Protein AF-A0ABD4RSV8-F1 (afdb_monomer_lite)

Sequence (69 aa):
MDTRKKWIPFLGIQVKQRLIELNMTQRELAKKVGVNENYLSAILNGRRTGKKYKSSIYQLLNIEYSEED

pLDDT: mean 87.54, std 12.05, range [48.28, 97.56]

Radius of gyration: 11.85 Å; chains: 1; bounding box: 32×23×23 Å

Foldseek 3Di:
DPPPPQDFDPLLVVLVVLCVVVVHDLCRLCVQLVHHSVVSVCCRRVVDVCVVRSVVSCVVSVNDDDPVD

Structure (mmCIF, N/CA/C/O backbone):
data_AF-A0ABD4RSV8-F1
#
_entry.id   AF-A0ABD4RSV8-F1
#
loop_
_atom_site.group_PDB
_atom_site.id
_atom_site.type_symbol
_atom_site.label_atom_id
_atom_site.label_alt_id
_atom_site.label_comp_id
_atom_site.label_asym_id
_atom_site.label_entity_id
_atom_site.label_seq_id
_atom_site.pdbx_PDB_ins_code
_atom_site.Cartn_x
_atom_site.Cartn_y
_atom_site.Cartn_z
_atom_site.occupancy
_atom_site.B_iso_or_equiv
_atom_site.auth_seq_id
_atom_site.auth_comp_id
_atom_site.auth_asym_id
_atom_site.auth_atom_id
_atom_site.pdbx_PDB_model_num
ATOM 1 N N . MET A 1 1 ? 24.703 -9.701 9.680 1.00 48.28 1 MET A N 1
ATOM 2 C CA . MET A 1 1 ? 23.433 -9.247 9.072 1.00 48.28 1 MET A CA 1
ATOM 3 C C . MET A 1 1 ? 23.697 -7.901 8.438 1.00 48.28 1 MET A C 1
ATOM 5 O O . MET A 1 1 ? 24.180 -7.020 9.130 1.00 48.28 1 MET A O 1
ATOM 9 N N . ASP A 1 2 ? 23.480 -7.771 7.134 1.00 54.09 2 ASP A N 1
ATOM 10 C CA . ASP A 1 2 ? 23.653 -6.504 6.424 1.00 54.09 2 ASP A CA 1
ATOM 11 C C . ASP A 1 2 ? 22.626 -5.481 6.945 1.00 54.09 2 ASP A C 1
ATOM 13 O O . ASP A 1 2 ? 21.424 -5.629 6.721 1.00 54.09 2 ASP A O 1
ATOM 17 N N . THR A 1 3 ? 23.097 -4.502 7.719 1.00 58.84 3 THR A N 1
ATOM 18 C CA . THR A 1 3 ? 22.298 -3.443 8.357 1.00 58.84 3 THR A CA 1
ATOM 19 C C . THR A 1 3 ? 22.144 -2.208 7.470 1.00 58.84 3 THR A C 1
ATOM 21 O O . THR A 1 3 ? 21.717 -1.155 7.948 1.00 58.84 3 THR A O 1
ATOM 24 N N . ARG A 1 4 ? 22.466 -2.293 6.169 1.00 65.38 4 ARG A N 1
ATOM 25 C CA . ARG A 1 4 ? 22.260 -1.171 5.249 1.00 65.38 4 ARG A CA 1
ATOM 26 C C . ARG A 1 4 ? 20.777 -0.803 5.207 1.00 65.38 4 ARG A C 1
ATOM 28 O O . ARG A 1 4 ? 19.925 -1.625 4.863 1.00 65.38 4 ARG A O 1
ATOM 35 N N . LYS A 1 5 ? 20.477 0.450 5.569 1.00 62.47 5 LYS A N 1
ATOM 36 C CA . LYS A 1 5 ? 19.146 1.068 5.496 1.00 62.47 5 LYS A CA 1
ATOM 37 C C . LYS A 1 5 ? 18.584 0.833 4.092 1.00 62.47 5 LYS A C 1
ATOM 39 O O . LYS A 1 5 ? 19.042 1.447 3.132 1.00 62.47 5 LYS A O 1
ATOM 44 N N . LYS A 1 6 ? 17.639 -0.104 3.960 1.00 69.38 6 LYS A N 1
ATOM 45 C CA . LYS A 1 6 ? 17.012 -0.415 2.669 1.00 69.38 6 LYS A CA 1
ATOM 46 C C . LYS A 1 6 ? 16.299 0.831 2.167 1.00 69.38 6 LYS A C 1
ATOM 48 O O . LYS A 1 6 ? 15.448 1.375 2.867 1.00 69.38 6 LYS A O 1
ATOM 53 N N . TRP A 1 7 ? 16.665 1.266 0.967 1.00 79.00 7 TRP A N 1
ATOM 54 C CA . TRP A 1 7 ? 15.981 2.352 0.285 1.00 79.00 7 TRP A CA 1
ATOM 55 C C . TRP A 1 7 ? 14.534 1.931 0.007 1.00 79.00 7 TRP A C 1
ATOM 57 O O . TRP A 1 7 ? 14.288 0.874 -0.578 1.00 79.00 7 TRP A O 1
ATOM 67 N N . ILE A 1 8 ? 13.585 2.722 0.502 1.00 81.38 8 ILE A N 1
ATOM 68 C CA . ILE A 1 8 ? 12.154 2.534 0.267 1.00 81.38 8 ILE A CA 1
ATOM 69 C C . ILE A 1 8 ? 11.770 3.541 -0.823 1.00 81.38 8 ILE A C 1
ATOM 71 O O . ILE A 1 8 ? 12.073 4.721 -0.646 1.00 81.38 8 ILE A O 1
ATOM 75 N N . PRO A 1 9 ? 11.122 3.109 -1.921 1.00 85.56 9 PRO A N 1
ATOM 76 C CA . PRO A 1 9 ? 10.625 4.028 -2.942 1.00 85.56 9 PRO A CA 1
ATOM 77 C C . PRO A 1 9 ? 9.664 5.060 -2.346 1.00 85.56 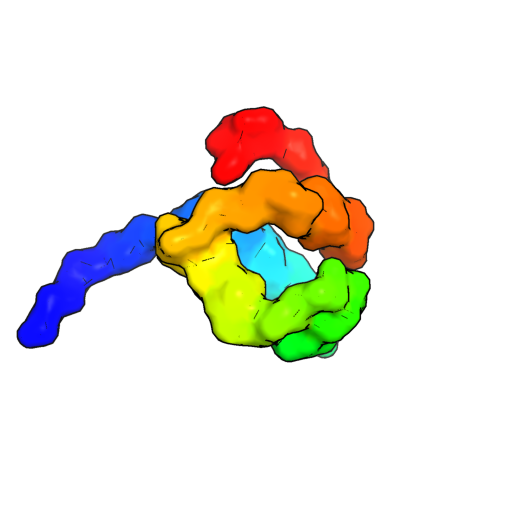9 PRO A C 1
ATOM 79 O O . PRO A 1 9 ? 8.940 4.736 -1.401 1.00 85.56 9 PRO A O 1
ATOM 82 N N . PHE A 1 10 ? 9.600 6.260 -2.922 1.00 88.38 10 PHE A N 1
ATOM 83 C CA . PHE A 1 10 ? 8.723 7.329 -2.436 1.00 88.38 10 PHE A CA 1
ATOM 84 C C . PHE A 1 10 ? 7.241 6.916 -2.450 1.00 88.38 10 PHE A C 1
ATOM 86 O O . PHE A 1 10 ? 6.596 6.978 -1.400 1.00 88.38 10 PHE A O 1
ATOM 93 N N . LEU A 1 11 ? 6.769 6.283 -3.532 1.00 88.88 11 LEU A N 1
ATOM 94 C CA . LEU A 1 11 ? 5.487 5.556 -3.559 1.00 88.88 11 LEU A CA 1
ATOM 95 C C . LEU A 1 11 ? 5.262 4.664 -2.321 1.00 88.88 11 LEU A C 1
ATOM 97 O O . LEU A 1 11 ? 4.183 4.631 -1.733 1.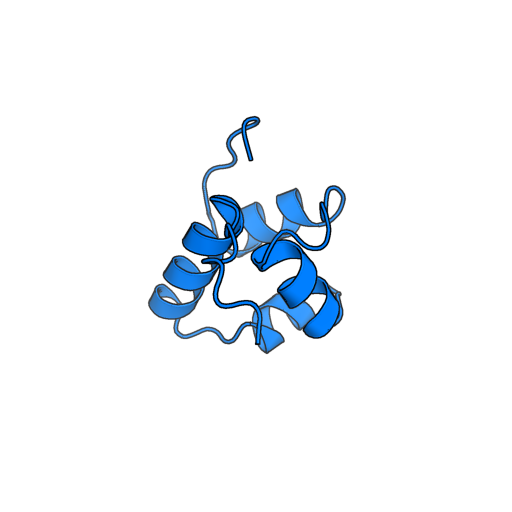00 88.88 11 LEU A O 1
ATOM 101 N N . GLY A 1 12 ? 6.279 3.894 -1.925 1.00 92.19 12 GLY A N 1
ATOM 102 C CA . GLY A 1 12 ? 6.205 2.974 -0.791 1.00 92.19 12 GLY A CA 1
ATOM 103 C C . GLY A 1 12 ? 5.936 3.678 0.538 1.00 92.19 12 GLY A C 1
ATOM 104 O O . GLY A 1 12 ? 5.270 3.114 1.410 1.00 92.19 12 GLY A O 1
ATOM 105 N N . ILE A 1 13 ? 6.440 4.903 0.685 1.00 92.75 13 ILE A N 1
ATOM 106 C CA . ILE A 1 13 ? 6.227 5.764 1.849 1.00 92.75 13 ILE A CA 1
ATOM 107 C C . ILE A 1 13 ? 4.807 6.337 1.810 1.00 92.75 13 ILE A C 1
ATOM 109 O O . ILE A 1 13 ? 4.066 6.163 2.779 1.00 92.75 13 ILE A O 1
ATOM 113 N N . GLN A 1 14 ? 4.401 6.922 0.679 1.00 94.00 14 GLN A N 1
ATOM 114 C CA . GLN A 1 14 ? 3.070 7.515 0.503 1.00 94.00 14 GLN A CA 1
ATOM 115 C C . GLN A 1 14 ? 1.952 6.497 0.744 1.00 94.00 14 GLN A C 1
ATOM 117 O O . GLN A 1 14 ? 1.003 6.773 1.474 1.00 94.00 14 GLN A O 1
ATOM 122 N N . VAL A 1 15 ? 2.085 5.285 0.195 1.00 94.62 15 VAL A N 1
ATOM 123 C CA . VAL A 1 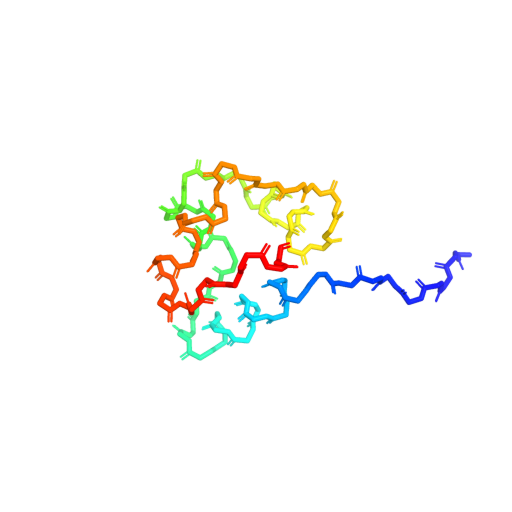15 ? 1.095 4.219 0.395 1.00 94.62 15 VAL A CA 1
ATOM 124 C C . VAL A 1 15 ? 0.978 3.854 1.869 1.00 94.62 15 VAL A C 1
ATOM 126 O O . VAL A 1 15 ? -0.132 3.759 2.381 1.00 94.62 15 VAL A O 1
ATOM 129 N N . LYS A 1 16 ? 2.098 3.658 2.577 1.00 94.88 16 LYS A N 1
ATOM 130 C CA . LYS A 1 16 ? 2.064 3.289 4.003 1.00 94.88 16 LYS A CA 1
ATOM 131 C C . LYS A 1 16 ? 1.415 4.380 4.849 1.00 94.88 16 LYS A C 1
ATOM 133 O O . LYS A 1 16 ? 0.603 4.058 5.709 1.00 94.88 16 LYS A O 1
ATOM 138 N N . GLN A 1 17 ? 1.736 5.643 4.582 1.00 95.88 17 GLN A N 1
ATOM 139 C CA . GLN A 1 17 ? 1.103 6.775 5.252 1.00 95.88 17 GLN A CA 1
ATOM 140 C C . GLN A 1 17 ? -0.408 6.799 4.989 1.00 95.88 17 GLN A C 1
ATOM 142 O O . GLN A 1 17 ? -1.200 6.830 5.928 1.00 95.88 17 GLN A O 1
ATOM 147 N N . ARG A 1 18 ? -0.818 6.682 3.724 1.00 96.50 18 ARG A N 1
ATOM 148 C CA . ARG A 1 18 ? -2.230 6.726 3.335 1.00 96.50 18 ARG A CA 1
ATOM 149 C C . ARG A 1 18 ? -3.043 5.560 3.895 1.00 96.50 18 ARG A C 1
ATOM 151 O O . ARG A 1 18 ? -4.202 5.727 4.256 1.00 96.50 18 ARG A O 1
ATOM 158 N N . LEU A 1 19 ? -2.438 4.381 4.006 1.00 97.06 19 LEU A N 1
ATOM 159 C CA . LEU A 1 19 ? -3.055 3.228 4.659 1.00 97.06 19 LEU A CA 1
ATOM 160 C C . LEU A 1 19 ? -3.370 3.500 6.136 1.00 97.06 19 LEU A C 1
ATOM 162 O O . LEU A 1 19 ? -4.444 3.124 6.597 1.00 97.06 19 LEU A O 1
ATOM 166 N N . ILE A 1 20 ? -2.478 4.190 6.853 1.00 97.38 20 ILE A N 1
ATOM 167 C CA . ILE A 1 20 ? -2.709 4.593 8.248 1.00 97.38 20 ILE A CA 1
ATOM 168 C C . ILE A 1 20 ? -3.867 5.595 8.328 1.00 97.38 20 ILE A C 1
ATOM 170 O O . ILE A 1 20 ? -4.773 5.406 9.133 1.00 97.38 20 ILE A O 1
ATOM 174 N N . GLU A 1 21 ? -3.879 6.610 7.460 1.00 97.56 21 GLU A N 1
ATOM 175 C CA . GLU A 1 21 ? -4.959 7.611 7.393 1.00 97.56 21 GLU A CA 1
ATOM 176 C C . GLU A 1 21 ? -6.335 6.981 7.125 1.00 97.56 21 GLU A C 1
ATOM 178 O O . GLU A 1 21 ? -7.345 7.433 7.658 1.00 97.56 21 GLU A O 1
ATOM 183 N N . LEU A 1 22 ? -6.376 5.922 6.311 1.00 96.44 22 LEU A N 1
ATOM 184 C CA . LEU A 1 22 ? -7.601 5.203 5.956 1.00 96.44 22 LEU A CA 1
ATOM 185 C C . LEU A 1 22 ? -7.953 4.066 6.927 1.00 96.44 22 LEU A C 1
ATOM 187 O O . LEU A 1 22 ? -8.937 3.366 6.690 1.00 96.44 22 LEU A O 1
ATOM 191 N N . ASN A 1 23 ? -7.149 3.842 7.974 1.00 97.19 23 ASN A N 1
ATOM 192 C CA . ASN A 1 23 ? -7.232 2.665 8.844 1.00 97.19 23 ASN A CA 1
ATOM 193 C C . ASN A 1 23 ? -7.348 1.346 8.043 1.00 97.19 23 ASN A C 1
ATOM 195 O O . ASN A 1 23 ? -8.142 0.463 8.362 1.00 97.19 23 ASN A O 1
ATOM 199 N N . MET A 1 24 ? -6.581 1.246 6.952 1.00 96.75 24 MET A N 1
ATOM 200 C CA . MET A 1 24 ? -6.609 0.140 5.998 1.00 96.75 24 MET A CA 1
ATOM 201 C C . MET A 1 24 ? -5.315 -0.665 6.091 1.00 96.75 24 MET A C 1
ATOM 203 O O . MET A 1 24 ? -4.210 -0.127 6.098 1.00 96.75 24 MET A O 1
ATOM 207 N N . THR A 1 25 ? -5.426 -1.987 6.097 1.00 97.12 25 THR A N 1
ATOM 208 C CA . THR A 1 25 ? -4.263 -2.872 6.075 1.00 97.12 25 THR A CA 1
ATOM 209 C C . THR A 1 25 ? -3.710 -3.040 4.661 1.00 97.12 25 THR A C 1
ATOM 211 O O . THR A 1 25 ? -4.427 -3.010 3.657 1.00 97.12 25 THR A O 1
ATOM 214 N N . GLN A 1 26 ? -2.414 -3.342 4.561 1.00 96.12 26 GLN A N 1
ATOM 215 C CA . GLN A 1 26 ? -1.786 -3.672 3.279 1.00 96.12 26 GLN A CA 1
ATOM 216 C C . GLN A 1 26 ? -2.452 -4.884 2.598 1.00 96.12 26 GLN A C 1
ATOM 218 O O . GLN A 1 26 ? -2.522 -4.952 1.372 1.00 96.12 26 GLN A O 1
ATOM 223 N N . ARG A 1 27 ? -2.982 -5.830 3.380 1.00 97.06 27 ARG A N 1
ATOM 224 C CA . ARG A 1 27 ? -3.726 -6.992 2.877 1.00 97.06 27 ARG A CA 1
ATOM 225 C C . ARG A 1 27 ? -5.035 -6.600 2.207 1.00 97.06 27 ARG A C 1
ATOM 227 O O . ARG A 1 27 ? -5.385 -7.172 1.178 1.00 97.06 27 ARG A O 1
ATOM 234 N N . GLU A 1 28 ? -5.761 -5.645 2.775 1.00 97.31 28 GLU A N 1
ATOM 235 C CA . GLU A 1 28 ? -7.001 -5.135 2.186 1.00 97.31 28 GLU A CA 1
ATOM 236 C C . GLU A 1 28 ? -6.729 -4.377 0.894 1.00 97.31 28 GLU A C 1
ATOM 238 O O . GLU A 1 28 ? -7.419 -4.609 -0.098 1.00 97.31 28 GLU A O 1
ATOM 243 N N . LEU A 1 29 ? -5.678 -3.554 0.863 1.00 96.88 29 LEU A N 1
ATOM 244 C CA . LEU A 1 29 ? -5.241 -2.912 -0.373 1.00 96.88 29 LEU A CA 1
ATOM 245 C C . LEU A 1 29 ? -4.863 -3.947 -1.437 1.00 96.88 29 LEU A C 1
ATOM 247 O O . LEU A 1 29 ? -5.309 -3.841 -2.575 1.00 96.88 29 LEU A O 1
ATOM 251 N N . ALA A 1 30 ? -4.102 -4.981 -1.073 1.00 96.12 30 ALA A N 1
ATOM 252 C CA . ALA A 1 30 ? -3.722 -6.046 -1.999 1.00 96.12 30 ALA A CA 1
ATOM 253 C C . ALA A 1 30 ? -4.955 -6.736 -2.609 1.00 96.12 30 ALA A C 1
ATOM 255 O O . ALA A 1 30 ? -5.023 -6.906 -3.826 1.00 96.12 30 ALA A O 1
ATOM 256 N N . LYS A 1 31 ? -5.969 -7.040 -1.784 1.00 96.88 31 LYS A N 1
ATOM 257 C CA . LYS A 1 31 ? -7.256 -7.582 -2.246 1.00 96.88 31 LYS A CA 1
ATOM 258 C C . LYS A 1 31 ? -7.973 -6.629 -3.207 1.00 96.88 31 LYS A C 1
ATOM 260 O O . LYS A 1 31 ? -8.429 -7.081 -4.250 1.00 96.88 31 LYS A O 1
ATOM 265 N N . LYS A 1 32 ? -8.039 -5.329 -2.892 1.00 95.69 32 LYS A N 1
ATOM 266 C CA . LYS A 1 32 ? -8.678 -4.304 -3.745 1.00 95.69 32 LYS A CA 1
ATOM 267 C C . LYS A 1 32 ? -7.962 -4.117 -5.088 1.00 95.69 32 LYS A C 1
ATOM 269 O O . LYS A 1 32 ? -8.619 -3.920 -6.100 1.00 95.69 32 LYS A O 1
ATOM 274 N N . VAL A 1 33 ? -6.632 -4.209 -5.099 1.00 93.75 33 VAL A N 1
ATOM 275 C CA . VAL A 1 33 ? -5.795 -4.118 -6.311 1.00 93.75 33 VAL A CA 1
ATOM 276 C C . VAL A 1 33 ? -5.815 -5.429 -7.119 1.00 93.75 33 VAL A C 1
ATOM 278 O O . VAL A 1 33 ? -5.453 -5.436 -8.293 1.00 93.75 33 VAL A O 1
ATOM 281 N N . GLY A 1 34 ? -6.232 -6.546 -6.514 1.00 94.19 34 GLY A N 1
ATOM 282 C CA . GLY A 1 34 ? -6.238 -7.864 -7.153 1.00 94.19 34 GLY A CA 1
ATOM 283 C C . GLY A 1 34 ? -4.861 -8.535 -7.192 1.00 94.19 34 GLY A C 1
ATOM 284 O O . GLY A 1 34 ? -4.554 -9.272 -8.126 1.00 94.19 34 GLY A O 1
ATOM 285 N N . VAL A 1 35 ? -4.009 -8.278 -6.194 1.00 93.94 35 VAL A N 1
ATOM 286 C CA . VAL A 1 35 ? -2.660 -8.858 -6.086 1.00 93.94 35 VAL A CA 1
ATOM 287 C C . VAL A 1 35 ? -2.446 -9.547 -4.745 1.00 93.94 35 VAL A C 1
ATOM 289 O O . VAL A 1 35 ? -3.145 -9.306 -3.765 1.00 93.94 35 VAL A O 1
ATOM 292 N N . ASN A 1 36 ? -1.429 -10.403 -4.676 1.00 94.25 36 ASN A N 1
ATOM 293 C CA . ASN A 1 36 ? -1.008 -10.993 -3.411 1.00 94.25 36 ASN A CA 1
ATOM 294 C C . ASN A 1 36 ? -0.333 -9.933 -2.511 1.00 94.25 36 ASN A C 1
ATOM 296 O O . ASN A 1 36 ? 0.458 -9.115 -2.987 1.00 94.25 36 ASN A O 1
ATOM 300 N N . GLU A 1 37 ? -0.584 -9.991 -1.200 1.00 95.38 37 GLU A N 1
ATOM 301 C CA . GLU A 1 37 ? 0.025 -9.127 -0.175 1.00 95.38 37 GLU A CA 1
ATOM 302 C C . GLU A 1 37 ? 1.564 -9.101 -0.244 1.00 95.38 37 GLU A C 1
ATOM 304 O O . GLU A 1 37 ? 2.172 -8.033 -0.130 1.00 95.38 37 GLU A O 1
ATOM 309 N N . ASN A 1 38 ? 2.200 -10.246 -0.511 1.00 95.25 38 ASN A N 1
ATOM 310 C CA . ASN A 1 38 ? 3.653 -10.361 -0.672 1.00 95.25 38 ASN A CA 1
ATOM 311 C C . ASN A 1 38 ? 4.158 -9.618 -1.910 1.00 95.25 38 ASN A C 1
ATOM 313 O O . ASN A 1 38 ? 5.235 -9.019 -1.881 1.00 95.25 38 ASN A O 1
ATOM 317 N N . TYR A 1 39 ? 3.381 -9.641 -2.994 1.00 93.88 39 TYR A N 1
ATOM 318 C CA . TYR A 1 39 ? 3.717 -8.921 -4.216 1.00 93.88 39 TYR A CA 1
ATOM 319 C C . TYR A 1 39 ? 3.604 -7.410 -3.999 1.00 93.88 39 TYR A C 1
ATOM 321 O O . TYR A 1 39 ? 4.541 -6.680 -4.324 1.00 93.88 39 TYR A O 1
ATOM 329 N N . LEU A 1 40 ? 2.530 -6.953 -3.346 1.00 94.75 40 LEU A N 1
ATOM 330 C CA . LEU A 1 40 ? 2.391 -5.556 -2.932 1.00 94.75 40 LEU A CA 1
ATOM 331 C C . LEU A 1 40 ? 3.545 -5.136 -2.008 1.00 94.75 40 LEU A C 1
ATOM 333 O O . LEU A 1 40 ? 4.195 -4.128 -2.259 1.00 94.75 40 LEU A O 1
ATOM 337 N N . SER A 1 41 ? 3.899 -5.960 -1.016 1.00 94.56 41 SER A N 1
ATOM 338 C CA . SER A 1 41 ? 5.048 -5.718 -0.129 1.00 94.56 41 SER A CA 1
ATOM 339 C C . SER A 1 41 ? 6.363 -5.594 -0.897 1.00 94.56 41 SER A C 1
ATOM 341 O O . SER A 1 41 ? 7.237 -4.802 -0.542 1.00 94.56 41 SER A O 1
ATOM 343 N N . ALA A 1 42 ? 6.542 -6.381 -1.957 1.00 93.00 42 ALA A N 1
ATOM 344 C CA . ALA A 1 42 ? 7.726 -6.295 -2.793 1.00 93.00 42 ALA A CA 1
ATOM 345 C C . ALA A 1 42 ? 7.773 -4.976 -3.582 1.00 93.00 42 ALA A C 1
ATOM 347 O O . ALA A 1 42 ? 8.853 -4.401 -3.688 1.00 93.00 42 ALA A O 1
ATOM 348 N N . ILE A 1 43 ? 6.632 -4.473 -4.065 1.00 91.94 43 ILE A N 1
ATOM 349 C CA . ILE A 1 43 ? 6.535 -3.161 -4.728 1.00 91.94 43 ILE A CA 1
ATOM 350 C C . ILE A 1 43 ? 6.857 -2.034 -3.744 1.00 91.94 43 ILE A C 1
ATOM 352 O O . ILE A 1 43 ? 7.775 -1.254 -3.981 1.00 91.94 43 ILE A O 1
ATOM 356 N N . LEU A 1 44 ? 6.166 -1.996 -2.600 1.00 92.12 44 LEU A N 1
ATOM 357 C CA . LEU A 1 44 ? 6.303 -0.920 -1.608 1.00 92.12 44 LEU A CA 1
ATOM 358 C C . LEU A 1 44 ? 7.697 -0.841 -0.975 1.00 92.12 44 LEU A C 1
ATOM 360 O O . LEU A 1 44 ? 8.047 0.174 -0.388 1.00 92.12 44 LEU A O 1
ATOM 364 N N . ASN A 1 45 ? 8.492 -1.908 -1.066 1.00 91.69 45 ASN A N 1
ATOM 365 C CA . ASN A 1 45 ? 9.869 -1.945 -0.573 1.00 91.69 45 ASN A CA 1
ATOM 366 C C . ASN A 1 45 ? 10.906 -1.971 -1.715 1.00 91.69 45 ASN A C 1
ATOM 368 O O . ASN A 1 45 ? 12.036 -2.397 -1.492 1.00 91.69 45 ASN A O 1
ATOM 372 N N . GLY A 1 46 ? 10.522 -1.601 -2.943 1.00 88.38 46 GLY A N 1
ATOM 373 C CA . GLY A 1 46 ? 11.444 -1.433 -4.076 1.00 88.38 46 GLY A CA 1
ATOM 374 C C . GLY A 1 46 ? 12.031 -2.723 -4.655 1.00 88.38 46 GLY A C 1
ATOM 375 O O . GLY A 1 46 ? 12.901 -2.677 -5.516 1.00 88.38 46 GLY A O 1
ATOM 376 N N . ARG A 1 47 ? 11.555 -3.897 -4.225 1.00 89.94 47 ARG A N 1
ATOM 377 C CA . ARG A 1 47 ? 11.991 -5.205 -4.752 1.00 89.94 47 ARG A CA 1
ATOM 378 C C . ARG A 1 47 ? 11.341 -5.545 -6.095 1.00 89.94 47 ARG A C 1
ATOM 380 O O . ARG A 1 47 ? 11.806 -6.445 -6.790 1.00 89.94 47 ARG A O 1
ATOM 387 N N . ARG A 1 48 ? 10.237 -4.879 -6.445 1.00 88.50 48 ARG A N 1
ATOM 388 C CA . ARG A 1 48 ? 9.524 -5.015 -7.723 1.00 8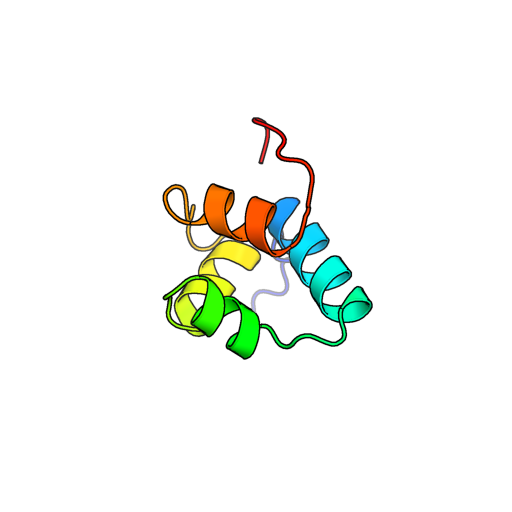8.50 48 ARG A CA 1
ATOM 389 C C . ARG A 1 48 ? 9.083 -3.639 -8.208 1.00 88.50 48 ARG A C 1
ATOM 391 O O . ARG A 1 48 ? 8.650 -2.821 -7.411 1.00 88.50 48 ARG A O 1
ATOM 398 N N . THR A 1 49 ? 9.133 -3.411 -9.517 1.00 82.62 49 THR A N 1
ATOM 399 C CA . THR A 1 49 ? 8.722 -2.131 -10.118 1.00 82.62 49 THR A CA 1
ATOM 400 C C . THR A 1 49 ? 7.213 -1.910 -10.064 1.00 82.62 49 THR A C 1
ATOM 402 O O . THR A 1 49 ? 6.769 -0.775 -9.963 1.00 82.62 49 THR A O 1
ATOM 405 N N . GLY A 1 50 ? 6.409 -2.976 -10.155 1.00 81.19 50 GLY A N 1
ATOM 406 C CA . GLY A 1 50 ? 4.953 -2.884 -10.017 1.00 81.19 50 GLY A CA 1
ATOM 407 C C . GLY A 1 50 ? 4.248 -2.053 -11.092 1.00 81.19 50 GLY A C 1
ATOM 408 O O . GLY A 1 50 ? 3.109 -1.664 -10.863 1.00 81.19 50 GLY A O 1
ATOM 409 N N . LYS A 1 51 ? 4.884 -1.792 -12.249 1.00 83.75 51 LYS A N 1
ATOM 410 C CA . LYS A 1 51 ? 4.411 -0.851 -13.291 1.00 83.75 51 LYS A CA 1
ATOM 411 C C . LYS A 1 51 ? 2.919 -0.978 -13.625 1.00 83.75 51 LYS A C 1
ATOM 413 O O . LYS A 1 51 ? 2.229 0.024 -13.710 1.00 83.75 51 LYS A O 1
ATOM 418 N N . LYS A 1 52 ? 2.415 -2.210 -13.750 1.00 87.06 52 LYS A N 1
ATOM 419 C CA . LYS A 1 52 ? 1.003 -2.489 -14.061 1.00 87.06 52 LYS A CA 1
ATOM 420 C C . LYS A 1 52 ? 0.026 -2.062 -12.953 1.00 87.06 52 LYS A C 1
ATOM 422 O O . LYS A 1 52 ? -1.113 -1.744 -13.253 1.00 87.06 52 LYS A O 1
ATOM 427 N N . TYR A 1 53 ? 0.454 -2.102 -11.693 1.00 89.19 53 TYR A N 1
ATOM 428 C CA . TYR A 1 53 ? -0.416 -1.936 -10.524 1.00 89.19 53 TYR A CA 1
ATOM 429 C C . TYR A 1 53 ? -0.236 -0.596 -9.816 1.00 89.19 53 TYR A C 1
ATOM 431 O O . TYR A 1 53 ? -1.084 -0.237 -9.006 1.00 89.19 53 TYR A O 1
ATOM 439 N N . LYS A 1 54 ? 0.843 0.144 -10.108 1.00 88.31 54 LYS A N 1
ATOM 440 C CA . LYS A 1 54 ? 1.082 1.478 -9.542 1.00 88.31 54 LYS A CA 1
ATOM 441 C C . LYS A 1 54 ? -0.122 2.388 -9.774 1.00 88.31 54 LYS A C 1
ATOM 443 O O . LYS A 1 54 ? -0.678 2.885 -8.804 1.00 88.31 54 LYS A O 1
ATOM 448 N N . SER A 1 55 ? -0.582 2.515 -11.018 1.00 89.00 55 SER A N 1
ATOM 449 C CA . SER A 1 55 ? -1.749 3.336 -11.370 1.00 89.00 55 SER A CA 1
ATOM 450 C C . SER A 1 55 ? -2.996 2.967 -10.561 1.00 89.00 55 SER A C 1
ATOM 452 O O . SER A 1 55 ? -3.627 3.843 -9.978 1.00 89.00 55 SER A O 1
ATOM 454 N N . SER A 1 56 ? -3.310 1.674 -10.442 1.00 91.56 56 SER A N 1
ATOM 455 C CA . SER A 1 56 ? -4.438 1.202 -9.631 1.00 91.56 56 SER A CA 1
ATOM 456 C C . SER A 1 56 ? -4.274 1.525 -8.144 1.00 91.56 56 SER A C 1
ATOM 458 O O . SER A 1 56 ? -5.255 1.856 -7.486 1.00 91.56 56 SER A O 1
ATOM 460 N N . ILE A 1 57 ? -3.052 1.448 -7.605 1.00 92.94 57 ILE A N 1
ATOM 461 C CA . ILE A 1 57 ? -2.757 1.806 -6.210 1.00 92.94 57 ILE A CA 1
ATOM 462 C C . ILE A 1 57 ? -2.968 3.308 -5.984 1.00 92.94 57 ILE A C 1
ATOM 464 O O . ILE A 1 57 ? -3.659 3.668 -5.032 1.00 92.94 57 ILE A O 1
ATOM 468 N N . TYR A 1 58 ? -2.433 4.168 -6.860 1.00 92.31 58 TYR A N 1
ATOM 469 C CA . TYR A 1 58 ? -2.632 5.622 -6.785 1.00 92.31 58 TYR A CA 1
ATOM 470 C C . TYR A 1 58 ? -4.120 5.982 -6.830 1.00 92.31 58 TYR A C 1
ATOM 472 O O . TYR A 1 58 ? -4.603 6.706 -5.962 1.00 92.31 58 TYR A O 1
ATOM 480 N N . GLN A 1 59 ? -4.868 5.401 -7.773 1.00 92.31 59 GLN A N 1
ATOM 481 C CA . GLN A 1 59 ? -6.310 5.627 -7.907 1.00 92.31 59 GLN A CA 1
ATOM 482 C C . GLN A 1 59 ? -7.094 5.170 -6.670 1.00 92.31 59 GLN A C 1
ATOM 484 O O . GLN A 1 59 ? -7.902 5.927 -6.141 1.00 92.31 59 GLN A O 1
ATOM 489 N N . LEU A 1 60 ? -6.846 3.953 -6.172 1.00 94.38 60 LEU A N 1
ATOM 490 C CA . LEU A 1 60 ? -7.570 3.402 -5.018 1.00 94.38 60 LEU A CA 1
ATOM 491 C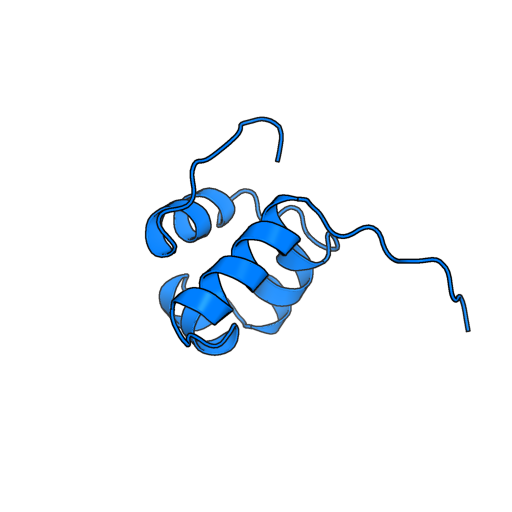 C . LEU A 1 60 ? -7.304 4.165 -3.720 1.00 94.38 60 LEU A C 1
ATOM 493 O O . LEU A 1 60 ? -8.175 4.223 -2.854 1.00 94.38 60 LEU A O 1
ATOM 497 N N . LEU A 1 61 ? -6.097 4.703 -3.567 1.00 94.75 61 LEU A N 1
ATOM 498 C CA . LEU A 1 61 ? -5.695 5.441 -2.376 1.00 94.75 61 LEU A CA 1
ATOM 499 C C . LEU A 1 61 ? -5.905 6.954 -2.506 1.00 94.75 61 LEU A C 1
ATOM 501 O O . LEU A 1 61 ? -5.723 7.667 -1.517 1.00 94.75 61 LEU A O 1
ATOM 505 N N . ASN A 1 62 ? -6.322 7.426 -3.685 1.00 93.75 62 ASN A N 1
ATOM 506 C CA . ASN A 1 62 ? -6.431 8.839 -4.034 1.00 93.75 62 ASN A CA 1
ATOM 507 C C . ASN A 1 62 ? -5.122 9.603 -3.757 1.00 93.75 62 ASN A C 1
ATOM 509 O O . ASN A 1 62 ? -5.119 10.620 -3.066 1.00 93.75 62 ASN A O 1
ATOM 513 N N . ILE A 1 63 ? -4.005 9.048 -4.233 1.00 90.94 63 ILE A N 1
ATOM 514 C CA . ILE A 1 63 ? -2.670 9.653 -4.158 1.00 90.94 63 ILE A CA 1
ATOM 515 C C . ILE A 1 63 ? -2.357 10.248 -5.534 1.00 90.94 63 ILE A C 1
ATOM 517 O O . ILE A 1 63 ? -2.614 9.605 -6.553 1.00 90.94 63 ILE A O 1
ATOM 521 N N . GLU A 1 64 ? -1.790 11.453 -5.570 1.00 84.38 64 GLU A N 1
ATOM 522 C CA . GLU A 1 64 ? -1.325 12.066 -6.816 1.00 84.38 64 GLU A CA 1
ATOM 523 C C . GLU A 1 64 ? -0.172 11.258 -7.422 1.00 84.38 64 GLU A C 1
ATOM 525 O O . GLU A 1 64 ? 0.795 10.910 -6.742 1.00 84.38 64 GLU A O 1
ATOM 530 N N . TYR A 1 65 ? -0.302 10.930 -8.707 1.00 74.19 65 TYR A N 1
ATOM 531 C CA . TYR A 1 65 ? 0.723 10.219 -9.459 1.00 74.19 65 TYR A CA 1
ATOM 532 C C . TYR A 1 65 ? 1.800 11.202 -9.924 1.00 74.19 65 TYR A C 1
ATOM 534 O O . TYR A 1 65 ? 1.482 12.148 -10.643 1.00 74.19 65 TYR A O 1
ATOM 542 N N . SER A 1 66 ? 3.060 10.954 -9.562 1.00 70.06 66 SER A N 1
ATOM 543 C CA . SER A 1 66 ? 4.216 11.609 -10.179 1.00 70.06 66 SER A CA 1
ATOM 544 C C . SER A 1 66 ? 4.903 10.626 -11.126 1.00 70.06 66 SER A C 1
ATOM 546 O O . SER A 1 66 ? 5.134 9.472 -10.763 1.00 70.06 66 SER A O 1
ATOM 548 N N . GLU A 1 67 ? 5.255 11.061 -12.339 1.00 62.38 67 GLU A N 1
ATOM 549 C CA . GLU A 1 67 ? 5.996 10.227 -13.303 1.00 62.38 67 GLU A CA 1
ATOM 550 C C . GLU A 1 67 ? 7.406 9.847 -12.807 1.00 62.38 67 GLU A C 1
ATOM 552 O O . GLU A 1 67 ? 8.040 8.949 -13.362 1.00 62.38 67 GLU A O 1
ATOM 557 N N . GLU A 1 68 ? 7.877 10.494 -11.737 1.00 62.53 68 GLU A N 1
ATOM 558 C CA . GLU A 1 68 ? 9.190 10.277 -11.125 1.00 62.53 68 GLU A CA 1
ATOM 559 C C . GLU A 1 68 ? 9.243 9.071 -10.152 1.00 62.53 68 GLU A C 1
ATOM 561 O O . GLU A 1 68 ? 10.325 8.725 -9.673 1.00 62.53 68 GLU A O 1
ATOM 566 N N . ASP A 1 69 ? 8.107 8.404 -9.883 1.00 58.97 69 ASP A N 1
ATOM 567 C CA . ASP A 1 69 ? 7.961 7.269 -8.943 1.00 58.97 69 ASP A CA 1
ATOM 568 C C . ASP A 1 69 ? 8.089 5.866 -9.557 1.00 58.97 69 ASP A C 1
ATOM 570 O O . ASP A 1 69 ? 8.742 4.978 -8.942 1.00 58.97 69 ASP A O 1
#

Secondary structure (DSSP, 8-state):
-----PP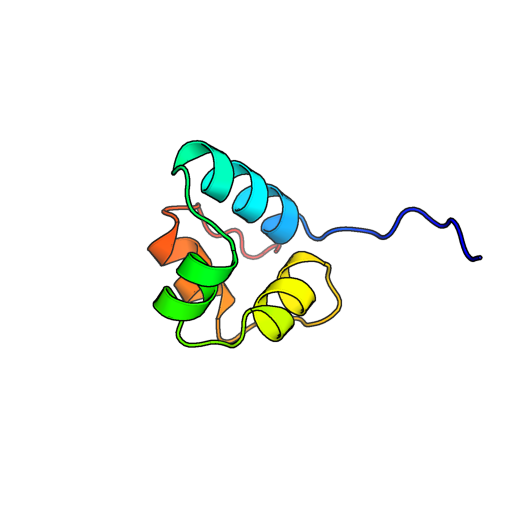PPHHHHHHHHHHHHTT--HHHHHHHHTS-HHHHHHHHTTSS--HHHHHHHHHHHTPPP-TT-